Protein AF-A0A5L8KP66-F1 (afdb_monomer_lite)

pLDDT: mean 89.03, std 9.66, range [59.75, 97.5]

Sequence (104 aa):
MKDLTLYTQGNILLHDAKEFAKYFLYQAYLEGKECLSEYNFEYNNTKIRIDYAYPLGECKNNK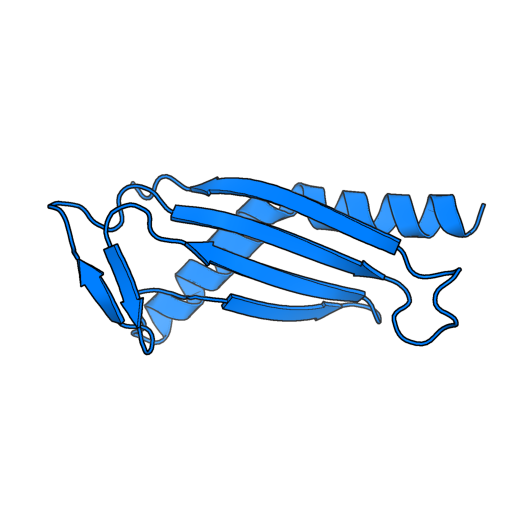LIAKYVHAKSIVVVNISVLLNTNKAVNEEVFLQKSFFIYPR

Secondary structure (DSSP, 8-state):
-HHHHHHHHHHHHHHTHHHHHHHHHHHHHHTT-S--SEEEEEETTEEEEEEEE-TTEEEETTEEEESSTTTTS-EEEEEEEEE-TTS-GGG-EEEEEEEEE---

Radius of gyration: 15.45 Å; chains: 1; bounding box: 35×24×45 Å

Organism: Campylobacter lari (NCBI:txid201)

Structure (mmCIF, N/CA/C/O backbone):
data_AF-A0A5L8KP66-F1
#
_entry.id   AF-A0A5L8KP66-F1
#
loop_
_atom_site.group_PDB
_atom_site.id
_atom_site.type_symbol
_atom_site.label_atom_id
_atom_site.label_alt_id
_atom_site.label_comp_id
_atom_site.label_asym_id
_atom_site.label_entity_id
_atom_site.label_seq_id
_atom_site.pdbx_PDB_ins_code
_atom_site.Cartn_x
_atom_site.Cartn_y
_atom_site.Cartn_z
_atom_site.occupancy
_atom_site.B_iso_or_equiv
_atom_site.auth_seq_id
_atom_site.auth_comp_id
_atom_site.auth_asym_id
_atom_site.auth_atom_id
_atom_site.pdbx_PDB_model_num
ATOM 1 N N . MET A 1 1 ? -20.881 -2.232 22.168 1.00 60.53 1 MET A N 1
ATOM 2 C CA . MET A 1 1 ? -20.402 -0.825 22.133 1.00 60.53 1 MET A CA 1
ATOM 3 C C . MET A 1 1 ? -18.912 -0.718 21.828 1.00 60.53 1 MET A C 1
ATOM 5 O O . MET A 1 1 ? -18.603 -0.029 20.870 1.00 60.53 1 MET A O 1
ATOM 9 N N . LYS A 1 2 ? -18.004 -1.389 22.564 1.00 61.03 2 LYS A N 1
ATOM 10 C CA . LYS A 1 2 ? -16.550 -1.359 22.274 1.00 61.03 2 LYS A CA 1
ATOM 11 C C . LYS A 1 2 ? -16.209 -1.757 20.829 1.00 61.03 2 LYS A C 1
ATOM 13 O O . LYS A 1 2 ? -15.467 -1.031 20.177 1.00 61.03 2 LYS A O 1
ATOM 18 N N . ASP A 1 3 ? -16.838 -2.808 20.307 1.00 68.44 3 ASP A N 1
ATOM 19 C CA . ASP A 1 3 ? -16.605 -3.253 18.922 1.00 68.44 3 ASP A CA 1
ATOM 20 C C . ASP A 1 3 ? -17.085 -2.235 17.886 1.00 68.44 3 ASP A C 1
ATOM 22 O O . ASP A 1 3 ? -16.433 -2.042 16.869 1.00 68.44 3 ASP A O 1
ATOM 26 N N . LEU A 1 4 ? -18.177 -1.513 18.168 1.00 78.94 4 LEU A N 1
ATOM 27 C CA . LEU A 1 4 ? -18.680 -0.461 17.280 1.00 78.94 4 LEU A CA 1
ATOM 28 C C . LEU A 1 4 ? -17.712 0.727 17.226 1.00 78.94 4 LEU A C 1
ATOM 30 O O . LEU A 1 4 ? -17.488 1.284 16.155 1.00 78.94 4 LEU A O 1
ATOM 34 N N . THR A 1 5 ? -17.111 1.102 18.358 1.00 83.50 5 THR A N 1
ATOM 35 C CA . THR A 1 5 ? -16.092 2.159 18.407 1.00 83.50 5 THR A CA 1
ATOM 36 C C . THR A 1 5 ? -14.834 1.762 17.635 1.00 83.50 5 THR A C 1
ATOM 38 O O . THR A 1 5 ? -14.373 2.545 16.807 1.00 83.50 5 THR A O 1
ATOM 41 N N . LEU A 1 6 ? -14.317 0.546 17.848 1.00 82.69 6 LEU A N 1
ATOM 42 C CA . LEU A 1 6 ? -13.156 0.022 17.116 1.00 82.69 6 LEU A CA 1
ATOM 43 C C . LEU A 1 6 ? -13.447 -0.073 15.615 1.00 82.69 6 LEU A C 1
ATOM 45 O O . LEU A 1 6 ? -12.684 0.433 14.796 1.00 82.69 6 LEU A O 1
ATOM 49 N N . TYR A 1 7 ? -14.599 -0.629 15.247 1.00 83.94 7 TYR A N 1
ATOM 50 C CA . TYR A 1 7 ? -15.045 -0.704 13.859 1.00 83.94 7 TYR A CA 1
ATOM 51 C C . TYR A 1 7 ? -15.160 0.687 13.219 1.00 83.94 7 TYR A C 1
ATOM 53 O O . TYR A 1 7 ? -14.723 0.887 12.086 1.00 83.94 7 TYR A O 1
ATOM 61 N N . THR A 1 8 ? -15.689 1.676 13.945 1.00 86.06 8 THR A N 1
ATOM 62 C CA . THR A 1 8 ? -15.783 3.064 13.465 1.00 86.06 8 THR A CA 1
ATOM 63 C C . THR A 1 8 ? -14.396 3.669 13.245 1.00 86.06 8 THR A C 1
ATOM 65 O O . THR A 1 8 ? -14.153 4.245 12.188 1.00 86.06 8 THR A O 1
ATOM 68 N N . GLN A 1 9 ? -13.462 3.489 14.186 1.00 86.00 9 GLN A N 1
ATOM 69 C CA . GLN A 1 9 ? -12.067 3.918 14.021 1.00 86.00 9 GLN A CA 1
ATOM 70 C C . GLN A 1 9 ? -11.423 3.300 12.779 1.00 86.00 9 GLN A C 1
ATOM 72 O O . GLN A 1 9 ? -10.821 4.014 11.979 1.00 86.00 9 GLN A O 1
ATOM 77 N N . GLY A 1 10 ? -11.588 1.992 12.582 1.00 88.12 10 GLY A N 1
ATOM 78 C CA . GLY A 1 10 ? -11.047 1.314 11.411 1.00 88.12 10 GLY A CA 1
ATOM 79 C C . GLY A 1 10 ? -11.636 1.843 10.100 1.00 88.12 10 GLY A C 1
ATOM 80 O O . GLY A 1 10 ? -10.904 2.045 9.134 1.00 88.12 10 GLY A O 1
ATOM 81 N N . ASN A 1 11 ? -12.935 2.154 10.071 1.00 89.38 11 ASN A N 1
ATOM 82 C CA . ASN A 1 11 ? -13.575 2.756 8.898 1.00 89.38 11 ASN A CA 1
ATOM 83 C C . ASN A 1 11 ? -13.092 4.183 8.615 1.00 89.38 11 ASN A C 1
ATOM 85 O O . ASN A 1 11 ? -12.940 4.538 7.448 1.00 89.38 11 ASN A O 1
ATOM 89 N N . ILE A 1 12 ? -12.813 4.981 9.651 1.00 88.62 12 ILE A N 1
ATOM 90 C CA . ILE A 1 12 ? -12.203 6.310 9.493 1.00 88.62 12 ILE A CA 1
ATOM 91 C C . ILE A 1 12 ? -10.820 6.171 8.845 1.00 88.62 12 ILE A C 1
ATOM 93 O O . ILE A 1 12 ? -10.547 6.828 7.847 1.00 88.62 12 ILE A O 1
ATOM 97 N N . LEU A 1 13 ? -9.981 5.252 9.332 1.00 87.88 13 LEU A N 1
ATOM 98 C CA . LEU A 1 13 ? -8.654 5.007 8.750 1.00 87.88 13 LEU A CA 1
ATOM 99 C C . LEU A 1 13 ? -8.732 4.533 7.287 1.00 87.88 13 LEU A C 1
ATOM 101 O O . LEU A 1 13 ? -7.921 4.932 6.453 1.00 87.88 13 LEU A O 1
ATOM 105 N N . LEU A 1 14 ? -9.732 3.714 6.946 1.00 90.19 14 LEU A N 1
ATOM 106 C CA . LEU A 1 14 ? -9.972 3.267 5.570 1.00 90.19 14 LEU A CA 1
ATOM 107 C C . LEU A 1 14 ? -10.578 4.342 4.655 1.00 90.19 14 LEU A C 1
ATOM 109 O O . LEU A 1 14 ? -10.529 4.201 3.423 1.00 90.19 14 LEU A O 1
ATOM 113 N N . HIS A 1 15 ? -11.175 5.393 5.216 1.00 90.75 15 HIS A N 1
ATOM 114 C CA . HIS A 1 15 ? -11.732 6.493 4.436 1.00 90.75 15 HIS A CA 1
ATOM 115 C C . HIS A 1 15 ? -10.624 7.188 3.635 1.00 90.75 15 HIS A C 1
ATOM 117 O O . HIS A 1 15 ? -10.719 7.268 2.407 1.00 90.75 15 HIS A O 1
ATOM 123 N N . ASP A 1 16 ? -9.519 7.518 4.308 1.00 88.12 16 ASP A N 1
ATOM 124 C CA . ASP A 1 16 ? -8.370 8.243 3.747 1.00 88.12 16 ASP A CA 1
ATOM 125 C C . ASP A 1 16 ? -7.309 7.338 3.1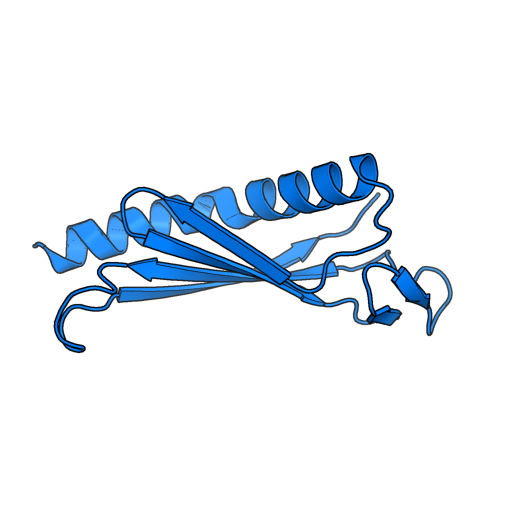03 1.00 88.12 16 ASP A C 1
ATOM 127 O O . ASP A 1 16 ? -6.275 7.803 2.619 1.00 88.12 16 ASP A O 1
ATOM 131 N N . ALA A 1 17 ? -7.578 6.032 3.023 1.00 90.56 17 ALA A N 1
ATOM 132 C CA . ALA A 1 17 ? -6.671 5.017 2.492 1.00 90.56 17 ALA A CA 1
ATOM 133 C C . ALA A 1 17 ? -6.011 5.381 1.154 1.00 90.56 17 ALA A C 1
ATOM 135 O O . ALA A 1 17 ? -4.836 5.089 0.927 1.00 90.56 17 ALA A O 1
ATOM 136 N N . LYS A 1 18 ? -6.770 6.024 0.260 1.00 93.94 18 LYS A N 1
ATOM 137 C CA . LYS A 1 18 ? -6.275 6.441 -1.053 1.00 93.94 18 LYS A CA 1
ATOM 138 C C . LYS A 1 18 ? -5.210 7.526 -0.951 1.00 93.94 18 LYS A C 1
ATOM 140 O O . LYS A 1 18 ? -4.232 7.472 -1.694 1.00 93.94 18 LYS A O 1
ATOM 145 N N . GLU A 1 19 ? -5.390 8.490 -0.057 1.00 94.06 19 GLU A N 1
ATOM 146 C CA . GLU A 1 19 ? -4.428 9.574 0.122 1.00 94.06 19 GLU A CA 1
ATOM 147 C C . GLU A 1 19 ? -3.183 9.086 0.868 1.00 94.06 19 GLU A C 1
ATOM 149 O O . GLU A 1 19 ? -2.077 9.425 0.453 1.00 94.06 19 GLU A O 1
ATOM 154 N N . PHE A 1 20 ? -3.321 8.181 1.847 1.00 92.81 20 PHE A N 1
ATOM 155 C CA . PHE A 1 20 ? -2.164 7.506 2.451 1.00 92.81 20 PHE A CA 1
ATOM 156 C C . PHE A 1 20 ? -1.336 6.748 1.413 1.00 92.81 20 PHE A C 1
ATOM 158 O O . PHE A 1 20 ? -0.120 6.914 1.344 1.00 92.81 20 PHE A O 1
ATOM 165 N N . ALA A 1 21 ? -1.989 5.961 0.557 1.00 95.06 21 ALA A N 1
ATOM 166 C CA . ALA A 1 21 ? -1.293 5.196 -0.468 1.00 95.06 21 ALA A CA 1
ATOM 167 C C . ALA A 1 21 ? -0.515 6.090 -1.445 1.00 95.06 21 ALA A C 1
ATOM 169 O O . ALA A 1 21 ? 0.644 5.826 -1.761 1.00 95.06 21 ALA A O 1
ATOM 170 N N . LYS A 1 22 ? -1.121 7.194 -1.898 1.00 95.25 22 LYS A N 1
ATOM 171 C CA . LYS A 1 22 ? -0.423 8.176 -2.739 1.00 95.25 22 LYS A CA 1
ATOM 172 C C . LYS A 1 22 ? 0.733 8.843 -2.001 1.00 95.25 22 LYS A C 1
ATOM 174 O O . LYS A 1 22 ? 1.795 9.016 -2.590 1.00 95.25 22 LYS A O 1
ATOM 179 N N . TYR A 1 23 ? 0.530 9.217 -0.738 1.00 95.38 23 TYR A N 1
ATOM 180 C CA . TYR A 1 23 ? 1.558 9.853 0.076 1.00 95.38 23 TYR A CA 1
ATOM 181 C C . TYR A 1 23 ? 2.803 8.967 0.180 1.00 95.38 23 TYR A C 1
ATOM 183 O O . TYR A 1 23 ? 3.902 9.435 -0.104 1.00 95.38 23 TYR A O 1
ATOM 191 N N . PHE A 1 24 ? 2.648 7.679 0.492 1.00 95.88 24 PHE A N 1
ATOM 192 C CA . PHE A 1 24 ? 3.797 6.778 0.610 1.00 95.88 24 PHE A CA 1
ATOM 193 C C . PHE A 1 24 ? 4.459 6.463 -0.734 1.00 95.88 24 PHE A C 1
ATOM 195 O O . PHE A 1 24 ? 5.684 6.375 -0.791 1.00 95.88 24 PHE A O 1
ATOM 202 N N . LEU A 1 25 ? 3.697 6.376 -1.830 1.00 95.38 25 LEU A N 1
ATOM 203 C CA . LEU A 1 25 ? 4.284 6.306 -3.174 1.00 95.38 25 LEU A CA 1
ATOM 204 C C . LEU A 1 25 ? 5.120 7.554 -3.497 1.00 95.38 25 LEU A C 1
ATOM 206 O O . LEU A 1 25 ? 6.198 7.438 -4.078 1.00 95.38 25 LEU A O 1
ATOM 210 N N . TYR A 1 26 ? 4.655 8.738 -3.093 1.00 95.44 26 TYR A N 1
ATOM 211 C CA . TYR A 1 26 ? 5.396 9.984 -3.270 1.00 95.44 26 TYR A CA 1
ATOM 212 C C . TYR A 1 26 ? 6.668 10.032 -2.412 1.00 95.44 26 TYR A C 1
ATOM 214 O O . TYR A 1 26 ? 7.727 10.381 -2.925 1.00 95.44 26 TYR A O 1
ATOM 222 N N . GLN A 1 27 ? 6.605 9.616 -1.143 1.00 96.94 27 GLN A N 1
ATOM 223 C CA . GLN A 1 27 ? 7.803 9.510 -0.298 1.00 96.94 27 GLN A CA 1
ATOM 224 C C . GLN A 1 27 ? 8.830 8.540 -0.896 1.00 96.94 27 GLN A C 1
ATOM 226 O O . GLN A 1 27 ? 10.007 8.868 -0.991 1.00 96.94 27 GLN A O 1
ATOM 231 N N . ALA A 1 28 ? 8.385 7.385 -1.394 1.00 95.12 28 ALA A N 1
ATOM 232 C CA . ALA A 1 28 ? 9.267 6.427 -2.052 1.00 95.12 28 ALA A CA 1
ATOM 233 C C . ALA A 1 28 ? 9.960 7.025 -3.286 1.00 95.12 28 ALA A C 1
ATOM 235 O O . ALA A 1 28 ? 11.156 6.815 -3.479 1.00 95.12 28 ALA A O 1
ATOM 236 N N . TYR A 1 29 ? 9.237 7.811 -4.087 1.00 94.62 29 TYR A N 1
ATOM 237 C CA . TYR A 1 29 ? 9.823 8.538 -5.212 1.00 94.62 29 TYR A CA 1
ATOM 238 C C . TYR A 1 29 ? 10.914 9.522 -4.762 1.00 94.62 29 TYR A C 1
ATOM 240 O O . TYR A 1 29 ? 11.990 9.545 -5.359 1.00 94.62 29 TYR A O 1
ATOM 248 N N . LEU A 1 30 ? 10.673 10.288 -3.691 1.00 97.25 30 LEU A N 1
ATOM 249 C CA . LEU A 1 30 ? 11.677 11.195 -3.119 1.00 97.25 30 LEU A CA 1
ATOM 250 C C . LEU A 1 30 ? 12.927 10.451 -2.621 1.00 97.25 30 LEU A C 1
ATOM 252 O O . LEU A 1 30 ? 14.031 10.981 -2.700 1.00 97.25 30 LEU A O 1
ATOM 256 N N . GLU A 1 31 ? 12.770 9.208 -2.167 1.00 96.62 31 GLU A N 1
ATOM 257 C CA . GLU A 1 31 ? 13.862 8.308 -1.770 1.00 96.62 31 GLU A CA 1
ATOM 258 C C . GLU A 1 31 ? 14.545 7.599 -2.960 1.00 96.62 31 GLU A C 1
ATOM 260 O O . GLU A 1 31 ? 15.404 6.739 -2.762 1.00 96.62 31 GLU A O 1
ATOM 265 N N . GLY A 1 32 ? 14.166 7.914 -4.203 1.00 96.12 32 GLY A N 1
ATOM 266 C CA . GLY A 1 32 ? 14.732 7.303 -5.410 1.00 96.12 32 GLY A CA 1
ATOM 267 C C . GLY A 1 32 ? 14.230 5.884 -5.701 1.00 96.12 32 GLY A C 1
ATOM 268 O O . GLY A 1 32 ? 14.816 5.179 -6.523 1.00 96.12 32 GLY A O 1
ATOM 269 N N . LYS A 1 33 ? 13.152 5.441 -5.047 1.00 96.25 33 LYS A N 1
ATOM 270 C CA . LYS A 1 33 ? 12.488 4.163 -5.336 1.00 96.25 33 LYS A CA 1
ATOM 271 C C . LYS A 1 33 ? 11.542 4.333 -6.520 1.00 96.25 33 LYS A C 1
ATOM 273 O O . LYS A 1 33 ? 10.821 5.322 -6.636 1.00 96.25 33 LYS A O 1
ATOM 278 N N . GLU A 1 34 ? 11.488 3.339 -7.398 1.00 94.06 34 GLU A N 1
ATOM 279 C CA . GLU A 1 34 ? 10.602 3.384 -8.565 1.00 94.06 34 GLU A CA 1
ATOM 280 C C . GLU A 1 34 ? 9.196 2.864 -8.262 1.00 94.06 34 GLU A C 1
ATOM 282 O O . GLU A 1 34 ? 8.247 3.210 -8.974 1.00 94.06 34 GLU A O 1
ATOM 287 N N . CYS A 1 35 ? 9.080 2.004 -7.254 1.00 94.94 35 CYS A N 1
ATOM 288 C CA . CYS A 1 35 ? 7.854 1.359 -6.819 1.00 94.94 35 CYS A CA 1
ATOM 289 C C . CYS A 1 35 ? 7.986 0.903 -5.359 1.00 94.94 35 CYS A C 1
ATOM 291 O O . CYS A 1 35 ? 9.091 0.731 -4.842 1.00 94.94 35 CYS A O 1
ATOM 293 N N . LEU A 1 36 ? 6.847 0.670 -4.717 1.00 96.62 36 LEU A N 1
ATOM 294 C CA . LEU A 1 36 ? 6.727 -0.037 -3.441 1.00 96.62 36 LEU A CA 1
ATOM 295 C C . LEU A 1 36 ? 5.970 -1.342 -3.665 1.00 96.62 36 LEU A C 1
ATOM 297 O O . LEU A 1 36 ? 5.052 -1.337 -4.476 1.00 96.62 36 LEU A O 1
ATOM 301 N N . SER A 1 37 ? 6.317 -2.419 -2.961 1.00 96.12 37 SER A N 1
ATOM 302 C CA . SER A 1 37 ? 5.496 -3.641 -2.882 1.00 96.12 37 SER A CA 1
ATOM 303 C C . SER A 1 37 ? 4.555 -3.603 -1.682 1.00 96.12 37 SER A C 1
ATOM 305 O O . SER A 1 37 ? 3.389 -3.966 -1.788 1.00 96.12 37 SER A O 1
ATOM 307 N N . GLU A 1 38 ? 5.053 -3.118 -0.549 1.00 96.00 38 GLU A N 1
ATOM 308 C CA . GLU A 1 38 ? 4.292 -2.967 0.682 1.00 96.00 38 GLU A CA 1
ATOM 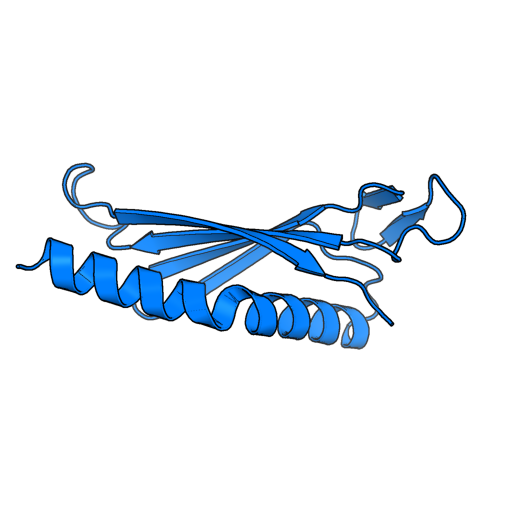309 C C . GLU A 1 38 ? 4.797 -1.768 1.489 1.00 96.00 38 GLU A C 1
ATOM 311 O O . GLU A 1 38 ? 5.941 -1.329 1.340 1.00 96.00 38 GLU A O 1
ATOM 316 N N . TYR A 1 39 ? 3.932 -1.242 2.348 1.00 96.12 39 TYR A N 1
ATOM 317 C CA . TYR A 1 39 ? 4.271 -0.269 3.374 1.00 96.12 39 TYR A CA 1
ATOM 318 C C . TYR A 1 39 ? 3.463 -0.565 4.638 1.00 96.12 39 TYR A C 1
ATOM 320 O O . TYR A 1 39 ? 2.244 -0.720 4.576 1.00 96.12 39 TYR A O 1
ATOM 328 N N . ASN A 1 40 ? 4.139 -0.638 5.782 1.00 94.75 40 ASN A N 1
ATOM 329 C CA . ASN A 1 40 ? 3.530 -0.957 7.070 1.00 94.75 40 ASN A CA 1
ATOM 330 C C . ASN A 1 40 ? 3.797 0.177 8.055 1.00 94.75 40 ASN A C 1
ATOM 332 O O . ASN A 1 40 ? 4.927 0.655 8.154 1.00 94.75 40 ASN A O 1
ATOM 336 N N . PHE A 1 41 ? 2.776 0.581 8.802 1.00 91.69 41 PHE A N 1
ATOM 337 C CA . PHE A 1 41 ? 2.921 1.549 9.882 1.00 91.69 41 PHE A CA 1
ATOM 338 C C . PHE A 1 41 ? 1.921 1.281 11.004 1.00 91.69 41 PHE A C 1
ATOM 340 O O . PHE A 1 41 ? 0.922 0.582 10.828 1.00 91.69 41 PHE A O 1
ATOM 347 N N . GLU A 1 42 ? 2.208 1.841 12.174 1.00 90.56 42 GLU A N 1
ATOM 348 C CA . GLU A 1 42 ? 1.367 1.715 13.356 1.00 90.56 42 GLU A CA 1
ATOM 349 C C . GLU A 1 42 ? 0.861 3.091 13.791 1.00 90.56 42 GLU A C 1
ATOM 351 O O . GLU A 1 42 ? 1.609 4.069 13.797 1.00 90.56 42 GLU A O 1
ATOM 356 N N . TYR A 1 43 ? -0.417 3.169 14.153 1.00 84.50 43 TYR A N 1
ATOM 357 C CA . TYR A 1 43 ? -1.039 4.376 14.684 1.00 84.50 43 TYR A CA 1
ATOM 358 C C . TYR A 1 43 ? -1.972 4.011 15.837 1.00 84.50 43 TYR A C 1
ATOM 360 O O . TYR A 1 43 ? -2.917 3.252 15.643 1.00 84.50 43 TYR A O 1
ATOM 368 N N . ASN 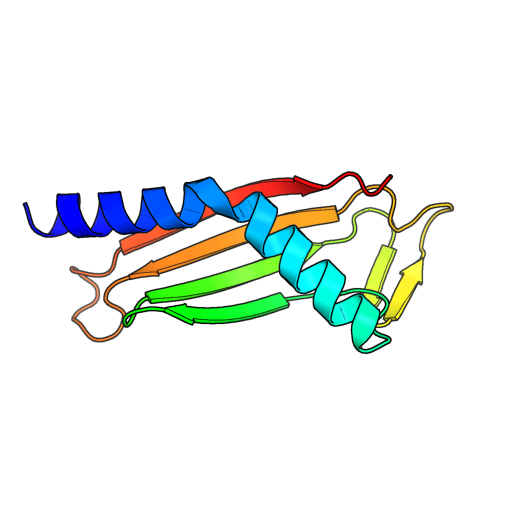A 1 44 ? -1.726 4.538 17.040 1.00 84.25 44 ASN A N 1
ATOM 369 C CA . ASN A 1 44 ? -2.540 4.267 18.235 1.00 84.25 44 ASN A CA 1
ATOM 370 C C . ASN A 1 44 ? -2.846 2.765 18.443 1.00 84.25 44 ASN A C 1
ATOM 372 O O . ASN A 1 44 ? -4.010 2.378 18.544 1.00 84.25 44 ASN A O 1
ATOM 376 N N . ASN A 1 45 ? -1.816 1.910 18.466 1.00 81.81 45 ASN A N 1
ATOM 377 C CA . ASN A 1 45 ? -1.937 0.444 18.577 1.00 81.81 45 ASN A CA 1
ATOM 378 C C . ASN A 1 45 ? -2.781 -0.216 17.465 1.00 81.81 45 ASN A C 1
ATOM 380 O O . ASN A 1 45 ? -3.322 -1.311 17.639 1.00 81.81 45 ASN A O 1
ATOM 384 N N . THR A 1 46 ? -2.922 0.462 16.327 1.00 86.81 46 THR A N 1
ATOM 385 C CA . THR A 1 46 ? -3.553 -0.053 15.112 1.00 86.81 46 THR A CA 1
ATOM 386 C C . THR A 1 46 ? -2.473 -0.317 14.087 1.00 86.81 46 THR A C 1
ATOM 388 O O . THR A 1 46 ? -1.713 0.592 13.753 1.00 86.81 46 THR A O 1
ATOM 391 N N . LYS A 1 47 ? -2.419 -1.534 13.554 1.00 92.19 47 LYS A N 1
ATOM 392 C CA . LYS A 1 47 ? -1.494 -1.882 12.477 1.00 92.19 47 LYS A CA 1
ATOM 393 C C . LYS A 1 47 ? -2.168 -1.618 11.143 1.00 92.19 47 LYS A C 1
ATOM 395 O O . LYS A 1 47 ? -3.243 -2.153 10.876 1.00 92.19 47 LYS A O 1
ATOM 400 N N . ILE A 1 48 ? -1.532 -0.806 10.311 1.00 93.31 48 ILE A N 1
ATOM 401 C CA . ILE A 1 48 ? -1.975 -0.535 8.950 1.00 93.31 48 ILE A CA 1
ATOM 402 C C . ILE A 1 48 ? -0.933 -1.082 7.982 1.00 93.31 48 ILE A C 1
ATOM 404 O O . ILE A 1 48 ? 0.257 -0.780 8.080 1.00 93.31 48 ILE A O 1
ATOM 408 N N . ARG A 1 49 ? -1.405 -1.881 7.030 1.00 95.69 49 ARG A N 1
ATOM 409 C CA . ARG A 1 49 ? -0.613 -2.434 5.936 1.00 95.69 49 ARG A CA 1
ATOM 410 C C . ARG A 1 49 ? -1.190 -1.958 4.616 1.00 95.69 49 ARG A C 1
ATOM 412 O O . ARG A 1 49 ? -2.397 -2.046 4.413 1.00 95.69 49 ARG A O 1
ATOM 419 N N . ILE A 1 50 ? -0.335 -1.469 3.730 1.00 97.00 50 ILE A N 1
ATOM 420 C CA . ILE A 1 50 ? -0.690 -1.096 2.364 1.00 97.00 50 ILE A CA 1
ATOM 421 C C . ILE A 1 50 ? 0.137 -1.954 1.417 1.00 97.00 50 ILE A C 1
ATOM 423 O O . ILE A 1 50 ? 1.358 -1.850 1.401 1.00 97.00 50 ILE A O 1
ATOM 427 N N . ASP A 1 51 ? -0.528 -2.767 0.612 1.00 97.50 51 ASP A N 1
ATOM 428 C CA . ASP A 1 51 ? 0.078 -3.574 -0.437 1.00 97.50 51 ASP A CA 1
ATOM 429 C C . ASP A 1 51 ? -0.162 -2.920 -1.795 1.00 97.50 51 ASP A C 1
ATOM 431 O O . ASP A 1 51 ? -1.281 -2.514 -2.119 1.00 97.50 51 ASP A O 1
ATOM 435 N N . TYR A 1 52 ? 0.888 -2.851 -2.605 1.00 97.19 52 TYR A N 1
ATOM 436 C CA . TYR A 1 52 ? 0.867 -2.271 -3.940 1.00 97.19 52 TYR A CA 1
ATOM 437 C C . TYR A 1 52 ? 1.193 -3.350 -4.968 1.00 97.19 52 TYR A C 1
ATOM 439 O O . TYR A 1 52 ? 2.221 -4.023 -4.893 1.00 97.19 52 TYR A O 1
ATOM 447 N N . ALA A 1 53 ? 0.346 -3.474 -5.982 1.00 96.75 53 ALA A N 1
ATOM 448 C CA . ALA A 1 53 ? 0.577 -4.351 -7.117 1.00 96.75 53 ALA A CA 1
ATOM 449 C C . ALA A 1 53 ? 0.537 -3.560 -8.427 1.00 96.75 53 ALA A C 1
ATOM 451 O O . ALA A 1 53 ? -0.241 -2.620 -8.590 1.00 96.75 53 ALA A O 1
ATOM 452 N N . TYR A 1 54 ? 1.377 -3.969 -9.377 1.00 95.75 54 TYR A N 1
ATOM 453 C CA . TYR A 1 54 ? 1.542 -3.322 -10.680 1.00 95.75 54 TYR A CA 1
ATOM 454 C C . TYR A 1 54 ? 1.131 -4.329 -11.754 1.00 95.75 54 TYR A C 1
ATOM 456 O O . TYR A 1 54 ? 1.965 -5.125 -12.178 1.00 95.75 54 TYR A O 1
ATOM 464 N N . PRO A 1 55 ? -0.138 -4.343 -12.199 1.00 94.56 55 PRO A N 1
ATOM 465 C CA . PRO A 1 55 ? -0.645 -5.341 -13.145 1.00 94.56 55 PRO A CA 1
ATOM 466 C C . PRO A 1 55 ? 0.159 -5.450 -14.447 1.00 94.56 55 PRO A C 1
ATOM 468 O O . PRO A 1 55 ? 0.196 -6.503 -15.075 1.00 94.56 55 PRO A O 1
ATOM 471 N N . LEU A 1 56 ? 0.808 -4.356 -14.850 1.00 94.69 56 LEU A N 1
ATOM 472 C CA . LEU A 1 56 ? 1.556 -4.240 -16.103 1.00 94.69 56 LEU A CA 1
ATOM 473 C C . LEU A 1 56 ? 3.079 -4.376 -15.927 1.00 94.69 56 LEU A C 1
ATOM 475 O O . LEU A 1 56 ? 3.857 -4.114 -16.850 1.00 94.69 56 LEU A O 1
ATOM 479 N N . GLY A 1 57 ? 3.524 -4.790 -14.746 1.00 93.94 57 GLY A N 1
ATOM 480 C CA . GLY A 1 57 ? 4.929 -4.965 -14.419 1.00 93.94 57 GLY A CA 1
ATOM 481 C C . GLY A 1 57 ? 5.107 -5.829 -13.182 1.00 93.94 57 GLY A C 1
ATOM 482 O O . GLY A 1 57 ? 4.287 -6.691 -12.872 1.00 93.94 57 GLY A O 1
ATOM 483 N N . GLU A 1 58 ? 6.215 -5.621 -12.490 1.00 94.81 58 GLU A N 1
ATOM 484 C CA . GLU A 1 58 ? 6.496 -6.243 -11.206 1.00 94.81 58 GLU A CA 1
ATOM 485 C C . GLU A 1 58 ? 7.441 -5.344 -10.412 1.00 94.81 58 GLU A C 1
ATOM 487 O O . GLU A 1 58 ? 8.441 -4.869 -10.949 1.00 94.81 58 GLU A O 1
ATOM 492 N N . CYS A 1 59 ? 7.139 -5.103 -9.137 1.00 95.38 59 CYS A N 1
ATOM 493 C CA . CYS A 1 59 ? 8.049 -4.377 -8.261 1.00 95.38 59 CYS A CA 1
ATOM 494 C C . CYS A 1 59 ? 8.995 -5.366 -7.574 1.00 95.38 59 CYS A C 1
ATOM 496 O O . CYS A 1 59 ? 8.545 -6.183 -6.773 1.00 95.38 59 CYS A O 1
ATOM 498 N N . LYS A 1 60 ? 10.299 -5.296 -7.867 1.00 95.50 60 LYS A N 1
ATOM 499 C CA . LYS A 1 60 ? 11.338 -6.093 -7.194 1.00 95.50 60 LYS A CA 1
ATOM 500 C C . LYS A 1 60 ? 12.421 -5.185 -6.653 1.00 95.50 60 LYS A C 1
ATOM 502 O O . LYS A 1 60 ? 12.997 -4.407 -7.406 1.00 95.50 60 LYS A O 1
ATOM 507 N N . ASN A 1 61 ? 12.737 -5.313 -5.366 1.00 94.75 61 ASN A N 1
ATOM 508 C CA . ASN A 1 61 ? 13.780 -4.514 -4.713 1.00 94.75 61 ASN A CA 1
ATOM 509 C C . ASN A 1 61 ? 13.617 -3.006 -4.991 1.00 94.75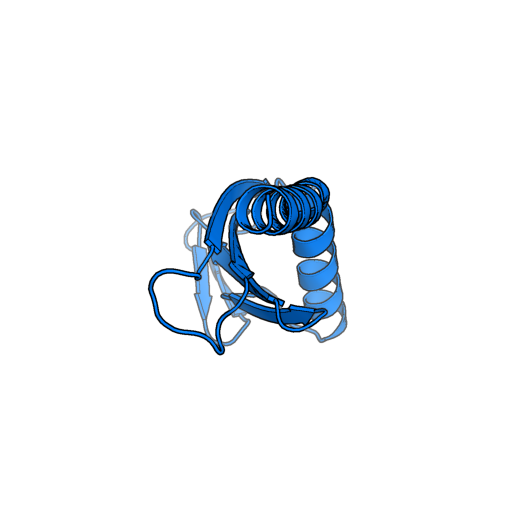 61 ASN A C 1
ATOM 511 O O . ASN A 1 61 ? 14.581 -2.326 -5.339 1.00 94.75 61 ASN A O 1
ATOM 515 N N . ASN A 1 62 ? 12.379 -2.504 -4.895 1.00 95.31 62 ASN A N 1
ATOM 516 C CA . ASN A 1 62 ? 11.990 -1.117 -5.186 1.00 95.31 62 ASN A CA 1
ATOM 517 C C . ASN A 1 62 ? 12.228 -0.639 -6.635 1.00 95.31 62 ASN A C 1
ATOM 519 O O . ASN A 1 62 ? 12.115 0.557 -6.911 1.00 95.31 62 ASN A O 1
ATOM 523 N N . LYS A 1 63 ? 12.540 -1.552 -7.563 1.00 95.31 63 LYS A N 1
ATOM 524 C CA . LYS A 1 63 ? 12.652 -1.294 -9.003 1.00 95.31 63 LYS A CA 1
ATOM 525 C C . LYS 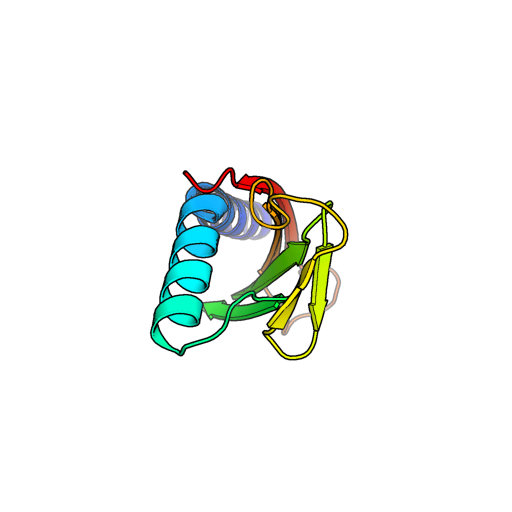A 1 63 ? 11.470 -1.885 -9.748 1.00 95.31 63 LYS A C 1
ATOM 527 O O . LYS A 1 63 ? 11.051 -3.011 -9.462 1.00 95.31 63 LYS A O 1
ATOM 532 N N . LEU A 1 64 ? 10.949 -1.143 -10.720 1.00 94.69 64 LEU A N 1
ATOM 533 C CA . LEU A 1 64 ? 9.839 -1.619 -11.527 1.00 94.69 64 LEU A CA 1
ATOM 534 C C . LEU A 1 64 ? 10.364 -2.346 -12.763 1.00 94.69 64 LEU A C 1
ATOM 536 O O . LEU A 1 64 ? 10.868 -1.742 -13.706 1.00 94.69 64 LEU A O 1
ATOM 540 N N . ILE A 1 65 ? 10.164 -3.656 -12.790 1.00 95.75 65 ILE A N 1
ATOM 541 C CA . ILE A 1 65 ? 10.421 -4.486 -13.961 1.00 95.75 65 ILE A CA 1
ATOM 542 C C . ILE A 1 65 ? 9.172 -4.429 -14.846 1.00 95.75 65 ILE A C 1
ATOM 544 O O . ILE A 1 65 ? 8.149 -5.050 -14.552 1.00 95.75 65 ILE A O 1
ATOM 548 N N . ALA A 1 66 ? 9.231 -3.636 -15.913 1.00 92.62 66 ALA A N 1
ATOM 549 C CA . ALA A 1 66 ? 8.118 -3.470 -16.841 1.00 92.62 66 ALA A CA 1
ATOM 550 C C . ALA A 1 66 ? 7.897 -4.735 -17.687 1.00 92.62 66 ALA A C 1
ATOM 552 O O . ALA A 1 66 ? 8.838 -5.262 -18.277 1.00 92.62 66 ALA A O 1
ATOM 553 N N . LYS A 1 67 ? 6.643 -5.193 -17.782 1.00 88.88 67 LYS A N 1
ATOM 554 C CA . LYS A 1 67 ? 6.229 -6.247 -18.730 1.00 88.88 67 LYS A CA 1
ATOM 555 C C . LYS A 1 67 ? 5.595 -5.656 -19.989 1.00 88.88 67 LYS A C 1
ATOM 557 O O . LYS A 1 67 ? 5.647 -6.271 -21.047 1.00 88.88 67 LYS A O 1
ATOM 562 N N . TYR A 1 68 ? 5.027 -4.455 -19.870 1.00 91.00 68 TYR A N 1
ATOM 563 C CA . TYR A 1 68 ? 4.354 -3.732 -20.945 1.00 91.00 68 TYR A CA 1
ATOM 564 C C . TYR A 1 68 ? 4.780 -2.261 -20.978 1.00 91.00 68 TYR A C 1
ATOM 566 O O . TYR A 1 68 ? 5.253 -1.704 -19.981 1.00 91.00 68 TYR A O 1
ATOM 574 N N . VAL A 1 69 ? 4.571 -1.616 -22.129 1.00 81.50 69 VAL A N 1
ATOM 575 C CA . VAL A 1 69 ? 4.734 -0.165 -22.283 1.00 81.50 69 VAL A CA 1
ATOM 576 C C . VAL A 1 69 ? 3.740 0.520 -21.332 1.00 81.50 69 VAL A C 1
ATOM 578 O O . VAL A 1 69 ? 2.558 0.191 -21.336 1.00 81.50 69 VAL A O 1
ATOM 581 N N . HIS A 1 70 ? 4.226 1.432 -20.483 1.00 86.19 70 HIS A N 1
ATOM 582 C CA . HIS A 1 70 ? 3.472 2.081 -19.392 1.00 86.19 70 HIS A CA 1
ATOM 583 C C . HIS A 1 70 ? 3.153 1.205 -18.165 1.00 86.19 70 HIS A C 1
ATOM 585 O O . HIS A 1 70 ? 2.074 1.307 -17.588 1.00 86.19 70 HIS A O 1
ATOM 591 N N . ALA A 1 71 ? 4.115 0.415 -17.682 1.00 87.69 71 ALA A N 1
ATOM 592 C CA . ALA A 1 71 ? 3.959 -0.440 -16.496 1.00 87.69 71 ALA A CA 1
ATOM 593 C C . ALA A 1 71 ? 3.465 0.253 -15.195 1.00 87.69 71 ALA A C 1
ATOM 595 O O . ALA A 1 71 ? 3.034 -0.439 -14.274 1.00 87.69 71 ALA A O 1
ATOM 596 N N . LYS A 1 72 ? 3.510 1.595 -15.109 1.00 86.31 72 LYS A N 1
ATOM 597 C CA . LYS A 1 72 ? 3.008 2.404 -13.975 1.00 86.31 72 LYS A CA 1
ATOM 598 C C . LYS A 1 72 ? 1.603 2.987 -14.172 1.00 86.31 72 LYS A C 1
ATOM 600 O O . LYS A 1 72 ? 1.118 3.652 -13.268 1.00 86.31 72 LYS A O 1
ATOM 605 N N . SER A 1 73 ? 0.952 2.785 -15.319 1.00 90.31 73 SER A N 1
ATOM 606 C CA . SER A 1 73 ? -0.333 3.442 -15.638 1.00 90.31 73 SER A CA 1
ATOM 607 C C . SER A 1 73 ? -1.486 3.040 -14.713 1.00 90.31 73 SER A C 1
ATOM 609 O O . SER A 1 73 ? -2.458 3.779 -14.565 1.00 90.31 73 SER A O 1
ATOM 611 N N . ILE A 1 74 ? -1.368 1.881 -14.067 1.00 93.12 74 ILE A N 1
ATOM 612 C CA . ILE A 1 74 ? -2.314 1.381 -13.081 1.00 93.12 74 ILE A CA 1
ATOM 613 C C . ILE A 1 74 ? -1.547 0.765 -11.914 1.00 93.12 74 ILE A C 1
ATOM 615 O O . ILE A 1 74 ? -0.666 -0.075 -12.099 1.00 93.12 74 ILE A O 1
ATOM 619 N N . VAL A 1 75 ? -1.903 1.184 -10.704 1.00 95.75 75 VAL A N 1
ATOM 620 C CA . VAL A 1 75 ? -1.411 0.601 -9.455 1.00 95.75 75 VAL A CA 1
ATOM 621 C C . VAL A 1 75 ? -2.620 0.132 -8.661 1.00 95.75 75 VAL A C 1
ATOM 623 O O . VAL A 1 75 ? -3.528 0.912 -8.368 1.00 95.75 75 VAL A O 1
ATOM 626 N N . VAL A 1 76 ? -2.649 -1.155 -8.338 1.00 96.75 76 VAL A N 1
ATOM 627 C CA . VAL A 1 76 ? -3.647 -1.742 -7.443 1.00 96.75 76 VAL A CA 1
ATOM 628 C C . VAL A 1 76 ? -3.146 -1.569 -6.025 1.00 96.75 76 VAL A C 1
ATOM 630 O O . VAL A 1 76 ? -1.998 -1.902 -5.738 1.00 96.75 76 VAL A O 1
ATOM 633 N N . VAL A 1 77 ? -4.002 -1.065 -5.148 1.00 97.25 77 VAL A N 1
ATOM 634 C CA . VAL A 1 77 ? -3.676 -0.870 -3.741 1.00 97.25 77 VAL A CA 1
ATOM 635 C C . VAL A 1 77 ? -4.675 -1.621 -2.884 1.00 97.25 77 VAL A C 1
ATOM 637 O O . VAL A 1 77 ? -5.883 -1.453 -3.052 1.00 97.25 77 VAL A O 1
ATOM 640 N N . ASN A 1 78 ? -4.164 -2.410 -1.945 1.00 96.94 78 ASN A N 1
ATOM 641 C CA . ASN A 1 78 ? -4.946 -3.019 -0.879 1.00 96.94 78 ASN A CA 1
ATOM 642 C C . ASN A 1 78 ? -4.473 -2.437 0.444 1.00 96.94 78 ASN A C 1
ATOM 644 O O . ASN A 1 78 ? -3.301 -2.550 0.780 1.00 96.94 78 ASN A O 1
ATOM 648 N N . ILE A 1 79 ? -5.372 -1.813 1.193 1.00 95.31 79 ILE A N 1
ATOM 649 C CA . ILE A 1 79 ? -5.091 -1.390 2.560 1.00 95.31 79 ILE A CA 1
ATOM 650 C C . ILE A 1 79 ? -5.797 -2.331 3.529 1.00 95.31 79 ILE A C 1
ATOM 652 O O . ILE A 1 79 ? -6.950 -2.710 3.318 1.00 95.31 79 ILE A O 1
ATOM 656 N N . SER A 1 80 ? -5.100 -2.687 4.595 1.00 94.31 80 SER A N 1
ATOM 657 C CA . SER A 1 80 ? -5.602 -3.505 5.686 1.00 94.31 80 SER A CA 1
ATOM 658 C C . SER A 1 80 ? -5.365 -2.776 6.998 1.00 94.31 80 SER A C 1
ATOM 660 O O . SER A 1 80 ? -4.272 -2.265 7.239 1.00 94.31 80 SER A O 1
ATOM 662 N N . VAL A 1 81 ? -6.388 -2.726 7.840 1.00 92.88 81 VAL A N 1
ATOM 663 C CA . VAL A 1 81 ? -6.361 -2.108 9.163 1.00 92.88 81 VAL A CA 1
ATOM 664 C C . VAL A 1 81 ? -6.695 -3.191 10.175 1.00 92.88 81 VAL A C 1
ATOM 666 O O . VAL A 1 81 ? -7.786 -3.760 10.145 1.00 92.88 81 VAL A O 1
ATOM 669 N N . LEU A 1 82 ? -5.745 -3.474 11.059 1.00 91.19 82 LEU A N 1
ATOM 670 C CA . LEU A 1 82 ? -5.878 -4.449 12.129 1.00 91.19 82 LEU A CA 1
ATOM 671 C C . LEU A 1 82 ? -5.808 -3.730 13.476 1.00 91.19 82 LEU A C 1
ATOM 673 O O . LEU A 1 82 ? -4.790 -3.138 13.843 1.00 91.19 82 LEU A O 1
ATOM 677 N N . LEU A 1 83 ? -6.917 -3.771 14.203 1.00 86.94 83 LEU A N 1
ATOM 678 C CA . LEU A 1 83 ? -7.095 -3.125 15.498 1.00 86.94 83 LEU A CA 1
ATOM 679 C C . LEU A 1 83 ? -6.963 -4.146 16.625 1.00 86.94 83 LEU A C 1
ATOM 681 O O . LEU A 1 83 ? -7.388 -5.292 16.479 1.00 86.94 83 LEU A O 1
ATOM 685 N N . ASN A 1 84 ? -6.475 -3.681 17.780 1.00 82.19 84 ASN A N 1
ATOM 686 C CA . ASN A 1 84 ? -6.504 -4.433 19.039 1.00 82.19 84 ASN A CA 1
ATOM 687 C C . ASN A 1 84 ? -5.673 -5.737 18.999 1.00 82.19 84 ASN A C 1
ATOM 689 O O . ASN A 1 84 ? -6.009 -6.717 19.656 1.00 82.19 84 ASN A O 1
ATOM 693 N N . THR A 1 85 ? -4.542 -5.710 18.282 1.00 71.38 85 THR A N 1
ATOM 694 C CA . THR A 1 85 ? -3.639 -6.854 18.006 1.00 71.38 85 THR A CA 1
ATOM 695 C C . THR A 1 85 ? -2.998 -7.492 19.241 1.00 71.38 85 THR A C 1
ATOM 697 O O . THR A 1 85 ? -2.272 -8.472 19.127 1.00 71.38 85 THR A O 1
ATOM 700 N N . ASN A 1 86 ? -3.166 -6.874 20.412 1.00 69.69 86 ASN A N 1
ATOM 701 C CA . ASN A 1 86 ? -2.510 -7.259 21.663 1.00 69.69 86 ASN A CA 1
ATOM 702 C C . ASN A 1 86 ? -3.489 -7.920 22.645 1.00 69.69 86 ASN A C 1
ATOM 704 O O . ASN A 1 86 ? -3.201 -8.022 23.837 1.00 69.69 86 ASN A O 1
ATOM 708 N N . LYS A 1 87 ? -4.666 -8.327 22.167 1.00 67.25 87 LYS A N 1
ATOM 709 C CA . LYS A 1 87 ? -5.694 -8.998 22.960 1.00 67.25 87 LYS A CA 1
ATOM 710 C C . LYS A 1 87 ? -6.054 -10.352 22.363 1.00 67.25 87 LYS A C 1
ATOM 712 O O . LYS A 1 87 ? -5.571 -10.719 21.301 1.00 67.25 87 LYS A O 1
ATOM 717 N N . ALA A 1 88 ? -6.864 -11.121 23.088 1.00 63.53 88 ALA A N 1
ATOM 718 C CA . ALA A 1 88 ? -7.342 -12.413 22.612 1.00 63.53 88 ALA A CA 1
ATOM 719 C C . ALA A 1 88 ? -8.024 -12.271 21.239 1.00 63.53 88 ALA A C 1
ATOM 721 O O . ALA A 1 88 ? -8.726 -11.289 21.002 1.00 63.53 88 ALA A O 1
ATOM 722 N N . VAL A 1 89 ? -7.861 -13.286 20.385 1.00 60.44 89 VAL A N 1
ATOM 723 C CA . VAL A 1 89 ? -8.318 -13.337 18.977 1.00 60.44 89 VAL A CA 1
ATOM 724 C C . VAL A 1 89 ? -9.778 -12.891 18.793 1.00 60.44 89 VAL A C 1
ATOM 726 O O . VAL A 1 89 ? -10.137 -12.312 17.776 1.00 60.44 89 VAL A O 1
ATOM 729 N N . ASN A 1 90 ? -10.621 -13.093 19.808 1.00 59.75 90 ASN A N 1
ATOM 730 C CA . ASN A 1 90 ? -12.038 -12.730 19.783 1.00 59.75 90 ASN A CA 1
ATOM 731 C C . ASN A 1 90 ? -12.325 -11.216 19.896 1.00 59.75 90 ASN A C 1
ATOM 733 O O . ASN A 1 90 ? -13.485 -10.831 19.790 1.00 59.75 90 ASN A O 1
ATOM 737 N N . GLU A 1 91 ? -11.318 -10.364 20.124 1.00 67.00 91 GLU A N 1
ATOM 738 C CA . GLU A 1 91 ? -11.465 -8.897 20.150 1.00 67.00 91 GLU A CA 1
ATOM 739 C C . GLU A 1 91 ? -10.709 -8.185 19.008 1.00 67.00 91 GLU A C 1
ATOM 741 O O . GLU A 1 91 ? -10.626 -6.950 19.001 1.00 67.00 91 GLU A O 1
ATOM 746 N N . GLU A 1 92 ? -10.124 -8.932 18.068 1.00 74.12 92 GLU A N 1
ATOM 747 C CA . GLU A 1 92 ? -9.445 -8.357 16.906 1.00 74.12 92 GLU A CA 1
ATOM 748 C C . GLU A 1 92 ? -10.467 -7.874 15.870 1.00 74.12 92 GLU A C 1
ATOM 750 O O . GLU A 1 92 ? -11.428 -8.569 15.537 1.00 74.12 92 GLU A O 1
ATOM 755 N N . VAL A 1 93 ? -10.251 -6.673 15.328 1.00 81.94 93 VAL A N 1
ATOM 756 C CA . VAL A 1 93 ? -11.058 -6.146 14.219 1.00 81.94 93 VAL A CA 1
ATOM 757 C C . VAL A 1 93 ? -10.151 -5.959 13.015 1.00 81.94 93 VAL A C 1
ATOM 759 O O . VAL A 1 93 ? -9.216 -5.158 13.053 1.00 81.94 93 VAL A O 1
ATOM 762 N N . PHE A 1 94 ? -10.450 -6.693 11.945 1.00 88.81 94 PHE A N 1
ATOM 763 C CA . PHE A 1 94 ? -9.741 -6.627 10.673 1.00 88.81 94 PHE A CA 1
ATOM 764 C C . PHE A 1 94 ? -10.644 -6.034 9.595 1.00 88.81 94 PHE A C 1
ATOM 766 O O . PHE A 1 94 ? -11.701 -6.588 9.286 1.00 88.81 94 PHE A O 1
ATOM 773 N N . LEU A 1 95 ? -10.220 -4.918 9.007 1.00 91.62 95 LEU A N 1
ATOM 774 C CA . LEU A 1 95 ? -10.907 -4.279 7.890 1.00 91.62 95 LEU A CA 1
ATOM 775 C C . LEU A 1 95 ? -9.954 -4.119 6.712 1.00 91.62 95 LEU A C 1
ATOM 777 O O . LEU A 1 95 ? -8.772 -3.841 6.894 1.00 91.62 95 LEU A O 1
ATOM 781 N N . GLN A 1 96 ? -10.486 -4.235 5.500 1.00 93.62 96 GLN A N 1
ATOM 782 C CA . GLN A 1 96 ? -9.708 -4.091 4.275 1.00 93.62 96 GLN A CA 1
ATOM 783 C C . GLN A 1 96 ? -10.455 -3.273 3.227 1.00 93.62 96 GLN A C 1
ATOM 785 O O . GLN A 1 96 ? -11.687 -3.258 3.186 1.00 93.62 96 GLN A O 1
ATOM 790 N N . LYS A 1 97 ? -9.698 -2.613 2.354 1.00 94.50 97 LYS A N 1
ATOM 791 C CA . LYS A 1 97 ? -10.231 -1.887 1.202 1.00 94.50 97 LYS A CA 1
ATOM 792 C C . LYS A 1 97 ? -9.252 -1.960 0.042 1.00 94.50 97 LYS A C 1
ATOM 794 O O . LYS A 1 97 ? -8.062 -1.709 0.212 1.00 94.50 97 LYS A O 1
ATOM 799 N N . SER A 1 98 ? -9.783 -2.221 -1.144 1.00 96.06 98 SER A N 1
ATOM 800 C CA . SER A 1 98 ? -9.016 -2.269 -2.387 1.00 96.06 98 SER A CA 1
ATOM 801 C C . SER A 1 98 ? -9.449 -1.146 -3.316 1.00 96.06 98 SER A C 1
ATOM 803 O O . SER A 1 98 ? -10.635 -0.823 -3.405 1.00 96.06 98 SER A O 1
ATOM 805 N N . PHE A 1 99 ? -8.500 -0.532 -4.012 1.00 96.12 99 PHE A N 1
ATOM 806 C CA . PHE A 1 99 ? -8.780 0.500 -5.006 1.00 96.12 99 PHE A CA 1
ATOM 807 C C . PHE A 1 99 ? -7.642 0.616 -6.020 1.00 96.12 99 PHE A C 1
ATOM 809 O O . PHE A 1 99 ? -6.546 0.094 -5.830 1.00 96.12 99 PHE A O 1
ATOM 816 N N . PHE A 1 100 ? -7.911 1.337 -7.107 1.00 95.81 100 PHE A N 1
ATOM 817 C CA . PHE A 1 100 ? -6.931 1.626 -8.147 1.00 95.81 100 PHE A CA 1
ATOM 818 C C . PHE A 1 100 ? -6.433 3.068 -8.035 1.00 95.81 100 PHE A C 1
ATOM 820 O O . PHE A 1 100 ? -7.209 4.005 -7.808 1.00 95.81 100 PHE A O 1
ATOM 827 N N . ILE A 1 101 ? -5.132 3.247 -8.236 1.00 94.31 101 ILE A N 1
ATOM 828 C CA . ILE A 1 101 ? -4.507 4.534 -8.517 1.00 94.31 101 ILE A CA 1
ATOM 829 C C . ILE A 1 101 ? -4.135 4.533 -9.998 1.00 94.31 101 ILE A C 1
ATOM 831 O O . ILE A 1 101 ? -3.536 3.582 -10.495 1.00 94.31 101 ILE A O 1
ATOM 835 N N . TYR A 1 102 ? -4.487 5.619 -10.679 1.00 92.12 102 TYR A N 1
ATOM 836 C CA . TYR A 1 102 ? -4.093 5.897 -12.056 1.00 92.12 102 TYR A CA 1
ATOM 837 C C . TYR A 1 102 ? -3.144 7.097 -12.023 1.00 92.12 102 TYR A C 1
ATOM 839 O O . TYR A 1 102 ? -3.626 8.233 -11.937 1.00 92.12 102 TYR A O 1
ATOM 847 N N . PRO A 1 103 ? -1.818 6.874 -11.972 1.00 80.31 103 PRO A N 1
ATOM 848 C CA . PRO A 1 103 ? -0.844 7.955 -12.028 1.00 80.31 103 PRO A CA 1
ATOM 849 C C . PRO A 1 103 ? -1.021 8.712 -13.345 1.00 80.31 103 PRO A C 1
ATOM 851 O O . PRO A 1 103 ? -1.055 8.095 -14.410 1.00 80.31 103 PRO A O 1
ATOM 854 N N . ARG A 1 104 ? -1.213 10.027 -13.248 1.00 64.94 104 ARG A N 1
ATOM 855 C CA . ARG A 1 104 ? -1.217 10.924 -14.405 1.00 64.94 104 ARG A CA 1
ATOM 856 C C . ARG A 1 104 ? 0.200 11.366 -14.717 1.00 64.94 104 ARG A C 1
ATOM 858 O O . ARG A 1 104 ? 0.960 11.551 -13.740 1.00 64.94 104 ARG A O 1
#

Foldseek 3Di:
DVLVVQVVVQVVVVVCQVVVVVVVQVVCVVVVQQDDQKDWDDDPQKIKIKGKDQPQFGQDPSDTGGNDDCSPQKIKIKMKIWHPVPDDPVNIDIDMDIDIDGDD